Protein AF-A0A1B9GAF2-F1 (afdb_monomer)

Sequence (60 aa):
MENRSTDQYSIDYRPRNYGKGSRQCRVCAHQAGLIRKWGLDMCRQCFREKSKQIGFTKSN

InterPro domains:
  IPR001209 Small ribosomal subunit protein uS14 [PF00253] (14-59)
  IPR018271 Small ribosomal subunit protein uS14, conserved site [PS00527] (26-48)
  IPR039744 Small ribosomal subunit protein uS14, eukaryotes/archaea [NF004424] (14-59)
  IPR039744 Small ribosomal subunit protein uS14, eukaryotes/archaea [PTHR12010] (14-59)
  IPR043140 Small ribosomal subunit protein uS14 superfamily [G3DSA:4.10.830.10] (10-59)

Structure (mmCIF, N/CA/C/O backbone):
data_AF-A0A1B9GAF2-F1
#
_entry.id   AF-A0A1B9GAF2-F1
#
loop_
_atom_site.group_PDB
_atom_site.id
_atom_site.type_symbol
_atom_site.label_atom_id
_atom_site.label_alt_id
_atom_site.label_comp_id
_atom_site.label_asym_id
_atom_site.label_entity_id
_atom_site.label_seq_id
_atom_site.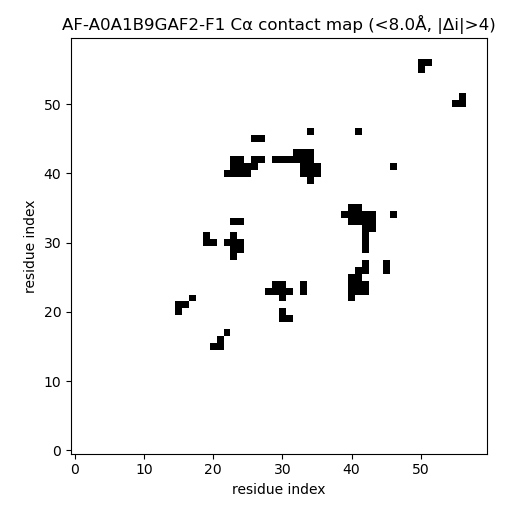pdbx_PDB_ins_code
_atom_site.Cartn_x
_atom_site.Cartn_y
_atom_site.Cartn_z
_atom_site.occupancy
_atom_site.B_iso_or_equiv
_atom_site.auth_seq_id
_atom_site.auth_comp_id
_atom_site.auth_asym_id
_atom_site.auth_atom_id
_atom_site.pdbx_PDB_model_num
ATOM 1 N N . MET A 1 1 ? 29.222 -7.187 -45.483 1.00 48.75 1 MET A N 1
ATOM 2 C CA . MET A 1 1 ? 29.627 -5.805 -45.176 1.00 48.75 1 MET A CA 1
ATOM 3 C C . MET A 1 1 ? 28.534 -5.220 -44.304 1.00 48.75 1 MET A C 1
ATOM 5 O O . MET A 1 1 ? 27.413 -5.075 -44.757 1.00 48.75 1 MET A O 1
ATOM 9 N N . GLU A 1 2 ? 28.873 -5.124 -43.021 1.00 49.06 2 GLU A N 1
ATOM 10 C CA . GLU A 1 2 ? 28.237 -4.397 -41.914 1.00 49.06 2 GLU A CA 1
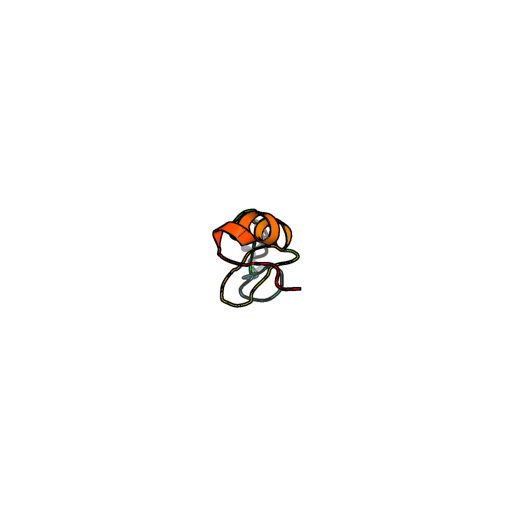ATOM 11 C C . GLU A 1 2 ? 26.706 -4.305 -41.858 1.00 49.06 2 GLU A C 1
ATOM 13 O O . GLU A 1 2 ? 26.076 -3.362 -42.325 1.00 49.06 2 GLU A O 1
ATOM 18 N N . ASN A 1 3 ? 26.152 -5.261 -41.108 1.00 52.78 3 ASN A N 1
ATOM 19 C CA . ASN A 1 3 ? 24.927 -5.096 -40.339 1.00 52.78 3 ASN A CA 1
ATOM 20 C C . ASN A 1 3 ? 25.079 -3.878 -39.412 1.00 52.78 3 ASN A C 1
ATOM 22 O O . ASN A 1 3 ? 25.699 -3.970 -38.354 1.00 52.78 3 ASN A O 1
ATOM 26 N N . ARG A 1 4 ? 24.530 -2.733 -39.800 1.00 65.38 4 ARG A N 1
ATOM 27 C CA . ARG A 1 4 ? 24.356 -1.574 -38.923 1.00 65.38 4 ARG A CA 1
ATOM 28 C C . ARG A 1 4 ? 22.955 -1.043 -39.149 1.00 65.38 4 ARG A C 1
ATOM 30 O O . ARG A 1 4 ? 22.695 -0.583 -40.255 1.00 65.38 4 ARG A O 1
ATOM 37 N N . SER A 1 5 ? 22.083 -1.139 -38.138 1.00 52.69 5 SER A N 1
ATOM 38 C CA . SER A 1 5 ? 21.068 -0.123 -37.771 1.00 52.69 5 SER A CA 1
ATOM 39 C C . SER A 1 5 ? 20.017 -0.660 -36.777 1.00 52.69 5 SER A C 1
ATOM 41 O O . SER A 1 5 ? 18.835 -0.708 -37.099 1.00 52.69 5 SER A O 1
ATOM 43 N N . THR A 1 6 ? 20.404 -1.032 -35.551 1.00 57.06 6 THR A N 1
ATOM 44 C CA . THR A 1 6 ? 19.477 -0.932 -34.393 1.00 57.06 6 THR A CA 1
ATOM 45 C C . THR A 1 6 ? 20.105 -0.282 -33.154 1.00 57.06 6 THR A C 1
ATOM 47 O O . THR A 1 6 ? 19.425 -0.127 -32.147 1.00 57.06 6 THR A O 1
ATOM 50 N N . ASP A 1 7 ? 21.357 0.181 -33.214 1.00 56.28 7 ASP A N 1
ATOM 51 C CA . ASP A 1 7 ? 22.052 0.791 -32.068 1.00 56.28 7 ASP A CA 1
ATOM 52 C C . ASP A 1 7 ? 21.880 2.318 -32.002 1.00 56.28 7 ASP A C 1
ATOM 54 O O . ASP A 1 7 ? 22.845 3.065 -31.855 1.00 56.28 7 ASP A O 1
ATOM 58 N N . GLN A 1 8 ? 20.644 2.811 -32.098 1.00 61.56 8 GLN A N 1
ATOM 59 C CA . GLN A 1 8 ? 20.343 4.224 -31.851 1.00 61.56 8 GLN A CA 1
ATOM 60 C C . GLN A 1 8 ? 19.196 4.308 -30.831 1.00 61.56 8 GLN A C 1
ATOM 62 O O . GLN A 1 8 ? 18.034 4.198 -31.201 1.00 61.56 8 GLN A O 1
ATOM 67 N N . TYR A 1 9 ? 19.549 4.514 -29.551 1.00 61.81 9 TYR A N 1
ATOM 68 C CA . TYR A 1 9 ? 18.686 4.603 -28.351 1.00 61.81 9 TYR A CA 1
ATOM 69 C C . TYR A 1 9 ? 18.439 3.267 -27.614 1.00 61.81 9 TYR A C 1
ATOM 71 O O . TYR A 1 9 ? 17.476 2.545 -27.860 1.00 61.81 9 TYR A O 1
ATOM 79 N N . SER A 1 10 ? 19.308 2.945 -26.649 1.00 63.75 10 SER A N 1
ATOM 80 C CA . SER A 1 10 ?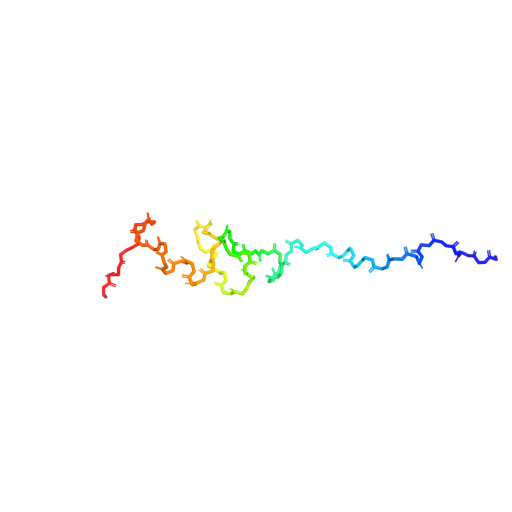 19.186 1.780 -25.764 1.00 63.75 10 SER A CA 1
ATOM 81 C C . SER A 1 10 ? 18.088 1.974 -24.705 1.00 63.75 10 SER A C 1
ATOM 83 O O . SER A 1 10 ? 18.358 2.135 -23.515 1.00 63.75 10 SER A O 1
ATOM 85 N N . ILE A 1 11 ? 16.817 1.935 -25.115 1.00 67.62 11 ILE A N 1
ATOM 86 C CA . ILE A 1 11 ? 15.728 1.628 -24.178 1.00 67.62 11 ILE A CA 1
ATOM 87 C C . ILE A 1 11 ? 15.964 0.188 -23.731 1.00 67.62 11 ILE A C 1
ATOM 89 O O . ILE A 1 11 ? 15.854 -0.734 -24.537 1.00 67.62 11 ILE A O 1
ATOM 93 N N . ASP A 1 12 ? 16.298 -0.013 -22.457 1.00 69.31 12 ASP A N 1
ATOM 94 C CA . ASP A 1 12 ? 16.309 -1.332 -21.822 1.00 69.31 12 ASP A CA 1
ATOM 95 C C . ASP A 1 12 ? 14.873 -1.886 -21.819 1.00 69.31 12 ASP A C 1
ATOM 97 O O . ASP A 1 12 ? 14.140 -1.789 -20.835 1.00 69.31 12 ASP A O 1
ATOM 101 N N . TYR A 1 13 ? 14.433 -2.423 -22.961 1.00 71.88 13 TYR A N 1
ATOM 102 C CA . TYR A 1 13 ? 13.116 -3.019 -23.172 1.00 71.88 13 TYR A CA 1
ATOM 103 C C . TYR A 1 13 ? 13.093 -4.425 -22.562 1.00 71.88 13 TYR A C 1
ATOM 105 O O . TYR A 1 13 ? 12.773 -5.419 -23.208 1.00 71.88 13 TYR A O 1
ATOM 113 N N . ARG A 1 14 ? 13.494 -4.535 -21.293 1.00 78.00 14 ARG A N 1
ATOM 114 C CA . ARG A 1 14 ? 13.291 -5.739 -20.492 1.00 78.00 14 ARG A CA 1
ATOM 115 C C . ARG A 1 14 ? 11.924 -5.613 -19.832 1.00 78.00 14 ARG A C 1
ATOM 117 O O . ARG A 1 14 ? 11.804 -4.884 -18.841 1.00 78.00 14 ARG A O 1
ATOM 124 N N . PRO A 1 15 ? 10.883 -6.290 -20.347 1.00 83.31 15 PRO A N 1
ATOM 125 C CA . PRO A 1 15 ? 9.551 -6.193 -19.773 1.00 83.31 15 PRO A CA 1
ATOM 126 C C . PRO A 1 15 ? 9.581 -6.656 -18.310 1.00 83.31 15 PRO A C 1
ATOM 128 O O . PRO A 1 15 ? 9.910 -7.801 -17.993 1.00 83.31 15 PRO A O 1
ATOM 131 N N . ARG A 1 16 ? 9.248 -5.747 -17.387 1.00 83.75 16 ARG A N 1
ATOM 132 C CA . ARG A 1 16 ? 9.216 -5.996 -15.935 1.00 83.75 16 ARG A CA 1
ATOM 133 C C . ARG A 1 16 ? 7.907 -6.692 -15.546 1.00 83.75 16 ARG A C 1
ATOM 135 O O . ARG A 1 16 ? 7.146 -6.185 -14.732 1.00 83.75 16 ARG A O 1
ATOM 142 N N . ASN A 1 17 ? 7.644 -7.865 -16.116 1.00 88.19 17 ASN A N 1
ATOM 143 C CA . ASN A 1 17 ? 6.390 -8.598 -15.888 1.00 88.19 17 ASN A CA 1
ATOM 144 C C . ASN A 1 17 ? 6.319 -9.238 -14.488 1.00 88.19 17 ASN A C 1
ATOM 146 O O . ASN A 1 17 ? 5.238 -9.492 -13.957 1.00 88.19 17 ASN A O 1
ATOM 150 N N . TYR A 1 18 ? 7.472 -9.508 -13.869 1.00 88.12 18 TYR A N 1
ATOM 151 C CA . TYR A 1 18 ? 7.581 -10.184 -12.576 1.00 88.12 18 TYR A CA 1
ATOM 152 C C . TYR A 1 18 ? 8.701 -9.602 -11.698 1.00 88.12 18 TYR A C 1
ATOM 154 O O . TYR A 1 18 ? 9.492 -8.755 -12.112 1.00 88.12 18 TYR A O 1
ATOM 162 N N . GLY A 1 19 ? 8.748 -10.034 -10.435 1.00 88.81 19 GLY A N 1
ATOM 163 C CA . GLY A 1 19 ? 9.729 -9.568 -9.450 1.00 88.81 19 GLY A CA 1
ATOM 164 C C . GLY A 1 19 ? 9.365 -8.240 -8.774 1.00 88.81 19 GLY A C 1
ATOM 165 O O . GLY A 1 19 ? 8.277 -7.695 -8.955 1.00 88.81 19 GLY A O 1
ATOM 166 N N . LYS A 1 20 ? 10.277 -7.719 -7.946 1.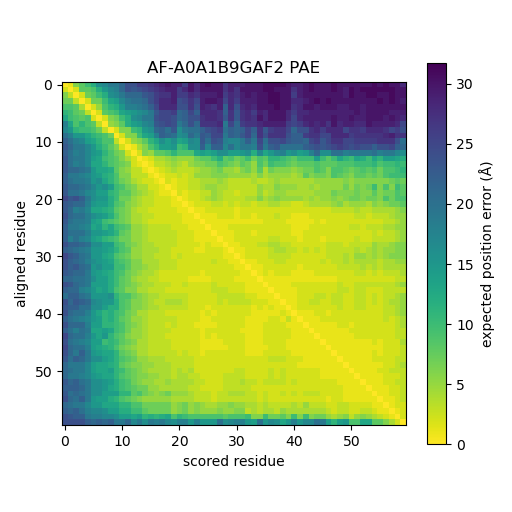00 85.44 20 LYS A N 1
ATOM 167 C CA . LYS A 1 20 ? 10.030 -6.560 -7.064 1.00 85.44 20 LYS A CA 1
ATOM 168 C C . LYS A 1 20 ? 9.650 -5.274 -7.813 1.00 85.44 20 LYS A C 1
ATOM 170 O O . LYS A 1 20 ? 8.828 -4.522 -7.313 1.00 85.44 20 LYS A O 1
ATOM 175 N N . GLY A 1 21 ? 10.218 -5.045 -8.997 1.00 87.94 21 GLY A N 1
ATOM 176 C CA . GLY A 1 21 ? 9.950 -3.853 -9.813 1.00 87.94 21 GLY A CA 1
ATOM 177 C C . GLY A 1 21 ? 8.754 -3.978 -10.761 1.00 87.94 21 GLY A C 1
ATOM 178 O O . GLY A 1 21 ? 8.497 -3.049 -11.513 1.00 87.94 21 GLY A O 1
ATOM 179 N N . SER A 1 22 ? 8.048 -5.116 -10.756 1.00 92.50 22 SER A N 1
ATOM 180 C CA . SER A 1 22 ? 6.869 -5.324 -11.617 1.00 92.50 22 SER A CA 1
ATOM 181 C C . SER A 1 22 ? 5.601 -4.666 -11.088 1.00 92.50 22 SER A C 1
ATOM 183 O O . SER A 1 22 ? 4.641 -4.475 -11.824 1.00 92.50 22 SER A O 1
ATOM 185 N N . ARG A 1 23 ? 5.567 -4.367 -9.787 1.00 94.12 23 ARG A N 1
ATOM 186 C CA . ARG A 1 23 ? 4.393 -3.835 -9.099 1.00 94.12 23 ARG A CA 1
ATOM 187 C C . ARG A 1 23 ? 4.781 -2.620 -8.284 1.00 94.12 23 ARG A C 1
ATOM 189 O O . ARG A 1 23 ? 5.906 -2.507 -7.800 1.00 94.12 23 ARG A O 1
ATOM 196 N N . GLN A 1 24 ? 3.808 -1.749 -8.089 1.00 95.88 24 GLN A N 1
ATOM 197 C CA . GLN A 1 24 ? 3.953 -0.527 -7.321 1.00 95.88 24 GLN A CA 1
ATOM 198 C C . GLN A 1 24 ? 2.711 -0.281 -6.475 1.00 95.88 24 GLN A C 1
ATOM 200 O O . GLN A 1 24 ? 1.640 -0.8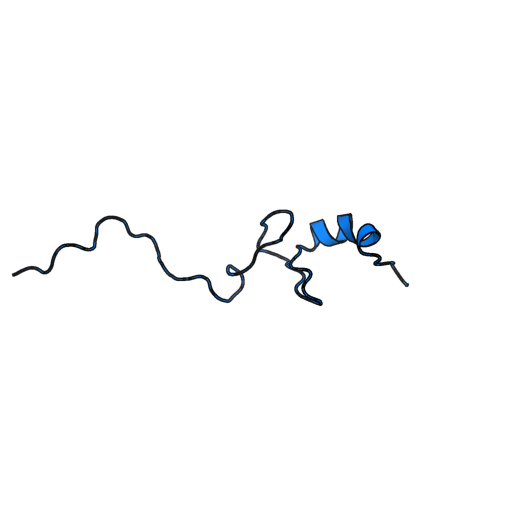10 -6.764 1.00 95.88 24 GLN A O 1
ATOM 205 N N . CYS A 1 25 ? 2.861 0.515 -5.417 1.00 97.12 25 CYS A N 1
ATOM 206 C CA . CYS A 1 25 ? 1.737 0.935 -4.593 1.00 97.12 25 CYS A CA 1
ATOM 207 C C . CYS A 1 25 ? 0.699 1.663 -5.444 1.00 97.12 25 CYS A C 1
ATOM 209 O O . CYS A 1 25 ? 1.028 2.657 -6.088 1.00 97.12 25 CYS A O 1
ATOM 211 N N . ARG A 1 26 ? -0.564 1.238 -5.362 1.00 95.75 26 ARG A N 1
ATOM 212 C CA . ARG A 1 26 ? -1.679 1.898 -6.058 1.00 95.75 26 ARG A CA 1
ATOM 213 C C . ARG A 1 26 ? -1.961 3.335 -5.595 1.00 95.75 26 ARG A C 1
ATOM 215 O O . ARG A 1 26 ? -2.735 4.030 -6.234 1.00 95.75 26 ARG A O 1
ATOM 222 N N . VAL A 1 27 ? -1.382 3.758 -4.466 1.00 95.81 27 VAL A N 1
ATOM 223 C CA . VAL A 1 27 ? -1.589 5.094 -3.876 1.00 95.81 27 VAL A CA 1
ATOM 224 C C . VAL A 1 27 ? -0.406 6.022 -4.152 1.00 95.81 27 VAL A C 1
ATOM 226 O O . VAL A 1 27 ? -0.607 7.144 -4.592 1.00 95.81 27 VAL A O 1
ATOM 229 N N . CYS A 1 28 ? 0.824 5.568 -3.896 1.00 96.44 28 CYS A N 1
ATOM 230 C CA . CYS A 1 28 ? 2.016 6.425 -3.946 1.00 96.44 28 CYS A CA 1
ATOM 231 C C . CYS A 1 28 ? 3.071 5.997 -4.976 1.00 96.44 28 CYS A C 1
ATOM 233 O O . CYS A 1 28 ? 4.179 6.520 -4.949 1.00 96.44 28 CYS A O 1
ATOM 235 N N . ALA A 1 29 ? 2.784 4.998 -5.821 1.00 95.25 29 ALA A N 1
ATOM 236 C CA . ALA A 1 29 ? 3.713 4.415 -6.803 1.00 95.25 29 ALA A CA 1
ATOM 237 C C . ALA A 1 29 ? 5.043 3.867 -6.229 1.00 95.25 29 ALA A C 1
ATOM 239 O O . ALA A 1 29 ? 5.911 3.399 -6.963 1.00 95.25 29 ALA A O 1
ATOM 240 N N . HIS A 1 30 ? 5.207 3.835 -4.904 1.00 94.19 30 HIS A N 1
ATOM 241 C CA . HIS A 1 30 ? 6.394 3.274 -4.270 1.00 94.19 30 HIS A CA 1
ATOM 242 C C . HIS A 1 30 ? 6.448 1.748 -4.456 1.00 94.19 30 HIS A C 1
ATOM 244 O O . HIS A 1 30 ? 5.473 1.043 -4.179 1.00 94.19 30 HIS A O 1
ATOM 250 N N . GLN A 1 31 ? 7.596 1.218 -4.882 1.00 93.75 31 GLN A N 1
ATOM 251 C CA . GLN A 1 31 ? 7.756 -0.214 -5.181 1.00 93.75 31 GLN A CA 1
ATOM 252 C C . GLN A 1 31 ? 8.168 -1.059 -3.964 1.00 93.75 31 GLN A C 1
ATOM 254 O O . GLN A 1 31 ? 7.902 -2.259 -3.902 1.00 93.75 31 GLN A O 1
ATOM 259 N N . ALA A 1 32 ? 8.824 -0.467 -2.960 1.00 93.12 32 ALA A N 1
ATOM 260 C CA . ALA A 1 32 ? 9.226 -1.216 -1.767 1.00 93.12 32 ALA A CA 1
ATOM 261 C C . ALA A 1 32 ? 8.091 -1.353 -0.742 1.00 93.12 32 ALA A C 1
ATOM 263 O O . ALA A 1 32 ? 7.308 -0.428 -0.531 1.00 93.12 32 ALA A O 1
ATOM 264 N N . GLY A 1 33 ? 8.078 -2.482 -0.024 1.00 94.31 33 GLY A N 1
ATOM 265 C CA . GLY A 1 33 ? 7.168 -2.694 1.104 1.00 94.31 33 GLY A CA 1
ATOM 266 C C . GLY A 1 33 ? 5.709 -2.873 0.711 1.00 94.31 33 GLY A C 1
ATOM 267 O O . GLY A 1 33 ? 4.837 -2.436 1.461 1.00 94.31 33 GLY A O 1
ATOM 268 N N . LEU A 1 34 ? 5.464 -3.450 -0.464 1.00 96.25 34 LEU A N 1
ATOM 269 C CA . LEU A 1 34 ? 4.132 -3.699 -0.991 1.00 96.25 34 LEU A CA 1
ATOM 270 C C . LEU A 1 34 ? 3.446 -4.838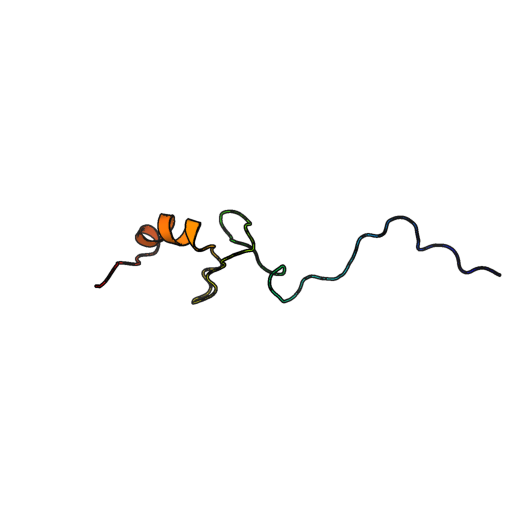 -0.222 1.00 96.25 34 LEU A C 1
ATOM 272 O O . LEU A 1 34 ? 3.957 -5.957 -0.160 1.00 96.25 34 LEU A O 1
ATOM 276 N N . ILE A 1 35 ? 2.275 -4.558 0.341 1.00 96.12 35 ILE A N 1
ATOM 277 C CA . ILE A 1 35 ? 1.366 -5.547 0.912 1.00 96.12 35 ILE A CA 1
ATOM 278 C C . ILE A 1 35 ? 0.536 -6.107 -0.239 1.00 96.12 35 ILE A C 1
ATOM 280 O O . ILE A 1 35 ? -0.254 -5.398 -0.857 1.00 96.12 35 ILE A O 1
ATOM 284 N N . ARG A 1 36 ? 0.744 -7.394 -0.524 1.00 95.44 36 ARG A N 1
ATOM 285 C CA . ARG A 1 36 ? 0.152 -8.101 -1.672 1.00 95.44 36 ARG A CA 1
ATOM 286 C C . ARG A 1 36 ? -0.976 -9.057 -1.281 1.00 95.44 36 ARG A C 1
ATOM 288 O O . ARG A 1 36 ? -1.620 -9.640 -2.147 1.00 95.44 36 ARG A O 1
ATOM 295 N N . LYS A 1 37 ? -1.199 -9.260 0.021 1.00 95.62 37 LYS A N 1
ATOM 296 C CA . LYS A 1 37 ? -2.251 -10.154 0.516 1.00 95.62 37 LYS A CA 1
ATOM 297 C C . LYS A 1 37 ? -3.618 -9.560 0.175 1.00 95.62 37 LYS A C 1
ATOM 299 O O . LYS A 1 37 ? -3.791 -8.347 0.279 1.00 95.62 37 LYS A O 1
ATOM 304 N N . TRP A 1 38 ? -4.557 -10.418 -0.221 1.00 95.56 38 TRP A N 1
ATOM 305 C CA . TRP A 1 38 ? -5.938 -10.034 -0.537 1.00 95.56 38 TRP A CA 1
ATOM 306 C C . TRP A 1 38 ? -6.084 -9.018 -1.687 1.00 95.56 38 TRP A C 1
ATOM 308 O O . TRP A 1 38 ? -7.096 -8.333 -1.763 1.00 95.56 38 TRP A O 1
ATOM 318 N N . GLY A 1 39 ? -5.081 -8.884 -2.566 1.00 93.75 39 GLY A N 1
ATOM 319 C CA . GLY A 1 39 ? -5.146 -7.956 -3.705 1.00 93.75 39 GLY A CA 1
ATOM 320 C C . GLY A 1 39 ? -5.083 -6.472 -3.322 1.00 93.75 39 GLY A C 1
ATOM 321 O O . GLY A 1 39 ? -5.584 -5.622 -4.052 1.00 93.75 39 GLY A O 1
ATOM 322 N N . LEU A 1 40 ? -4.498 -6.138 -2.164 1.00 95.12 40 LEU A N 1
ATOM 323 C CA . LEU A 1 40 ? -4.410 -4.747 -1.704 1.00 95.12 40 LEU A CA 1
ATOM 324 C C . LEU A 1 40 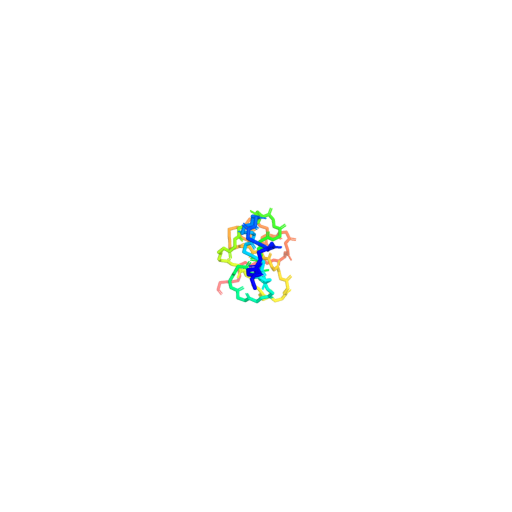? -3.480 -3.875 -2.564 1.00 95.12 40 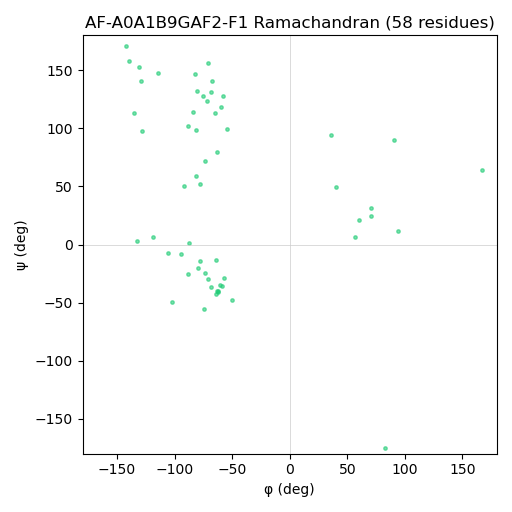LEU A C 1
ATOM 326 O O . LEU A 1 40 ? -3.763 -2.689 -2.727 1.00 95.12 40 LEU A O 1
ATOM 330 N N . ASP A 1 41 ? -2.367 -4.444 -3.047 1.00 95.50 41 ASP A N 1
ATOM 331 C CA . ASP A 1 41 ? -1.310 -3.780 -3.832 1.00 95.50 41 ASP A CA 1
ATOM 332 C C . ASP A 1 41 ? -0.973 -2.361 -3.331 1.00 95.50 41 ASP A C 1
ATOM 334 O O . ASP A 1 41 ? -0.914 -1.371 -4.066 1.00 95.50 41 ASP A O 1
ATOM 338 N N . MET A 1 42 ? -0.752 -2.261 -2.019 1.00 96.81 42 MET A N 1
ATOM 339 C CA . MET A 1 42 ? -0.535 -1.003 -1.305 1.00 96.81 42 MET A CA 1
ATOM 340 C C . MET A 1 42 ? 0.731 -1.089 -0.454 1.00 96.81 42 MET A C 1
ATOM 342 O O . MET A 1 42 ? 1.005 -2.121 0.151 1.00 96.81 42 MET A O 1
ATOM 346 N N . CYS A 1 43 ? 1.534 -0.026 -0.383 1.00 97.00 43 CYS A N 1
ATOM 347 C CA . CYS A 1 43 ? 2.711 -0.029 0.483 1.00 97.00 43 CYS A CA 1
ATOM 348 C C . CYS A 1 43 ? 2.312 0.026 1.968 1.00 97.00 43 CYS A C 1
ATOM 350 O O . CYS A 1 43 ? 1.242 0.517 2.332 1.00 97.00 43 CYS A O 1
ATOM 352 N N . ARG A 1 44 ? 3.203 -0.445 2.847 1.00 96.94 44 ARG A N 1
ATOM 353 C CA . ARG A 1 44 ? 2.965 -0.493 4.301 1.00 96.94 44 ARG A CA 1
ATOM 354 C C . ARG A 1 44 ? 2.623 0.858 4.948 1.00 96.94 44 ARG A C 1
ATOM 356 O O . ARG A 1 44 ? 1.936 0.867 5.962 1.00 96.94 44 ARG A O 1
ATOM 363 N N . GLN A 1 45 ? 3.097 1.975 4.394 1.00 97.25 45 GLN A N 1
ATOM 364 C CA . GLN A 1 45 ? 2.806 3.319 4.915 1.00 97.25 45 GLN A CA 1
ATOM 365 C C . GLN A 1 45 ? 1.366 3.718 4.576 1.00 97.25 45 GLN A C 1
ATOM 367 O O . GLN A 1 45 ? 0.561 3.911 5.485 1.00 97.25 45 GLN A O 1
ATOM 372 N N . CYS A 1 46 ? 1.005 3.678 3.288 1.00 97.19 46 CYS A N 1
ATOM 373 C CA . CYS A 1 46 ? -0.357 3.959 2.835 1.00 97.19 46 CYS A CA 1
ATOM 374 C C . CYS A 1 46 ? -1.387 3.011 3.465 1.00 97.19 46 CYS A C 1
ATOM 376 O O . CYS A 1 46 ? -2.488 3.433 3.809 1.00 97.19 46 CYS A O 1
ATOM 378 N N . PHE A 1 47 ? -1.034 1.739 3.677 1.00 97.38 47 PHE A N 1
ATOM 379 C CA . PHE A 1 47 ? -1.934 0.805 4.350 1.00 97.38 47 PHE A CA 1
ATOM 380 C C . PHE A 1 47 ? -2.247 1.236 5.781 1.00 97.38 47 PHE A C 1
ATOM 382 O O . PHE A 1 47 ? -3.397 1.153 6.193 1.00 97.38 47 PHE A O 1
ATOM 389 N N . ARG A 1 48 ? -1.269 1.733 6.546 1.00 96.44 48 ARG A N 1
ATOM 390 C CA . ARG A 1 48 ? -1.522 2.195 7.920 1.00 96.44 48 ARG A CA 1
ATOM 391 C C . ARG A 1 48 ? -2.475 3.384 7.944 1.00 96.44 48 ARG A C 1
ATOM 393 O O . ARG A 1 48 ? -3.405 3.378 8.746 1.00 96.44 48 ARG A O 1
ATOM 400 N N . GLU A 1 49 ? -2.294 4.336 7.034 1.00 96.50 49 GLU A N 1
ATOM 401 C CA . GLU A 1 49 ? -3.169 5.508 6.890 1.00 96.50 49 GLU A CA 1
ATOM 402 C C . GLU A 1 49 ? -4.602 5.120 6.506 1.00 96.50 49 GLU A C 1
ATOM 404 O O . GLU A 1 49 ? -5.566 5.677 7.029 1.00 96.50 49 GLU A O 1
ATOM 409 N N . LYS A 1 50 ? -4.753 4.136 5.611 1.00 95.44 50 LYS A N 1
ATOM 410 C CA . LYS A 1 50 ? -6.050 3.712 5.063 1.00 95.44 50 LYS A CA 1
ATOM 411 C C . LYS A 1 50 ? -6.690 2.532 5.797 1.00 95.44 50 LYS A C 1
ATOM 413 O O . LYS A 1 50 ? -7.850 2.231 5.540 1.00 95.44 50 LYS A O 1
ATOM 418 N N . SER A 1 51 ? -5.986 1.897 6.732 1.00 96.19 51 SER A N 1
ATOM 419 C CA . SER A 1 51 ? -6.415 0.676 7.435 1.00 96.19 51 SER A CA 1
ATOM 420 C C . SER A 1 51 ? -7.830 0.778 8.009 1.00 96.19 51 SER A C 1
ATOM 422 O O . SER A 1 51 ? -8.662 -0.085 7.740 1.00 96.19 51 SER A O 1
ATOM 424 N N . LYS A 1 52 ? -8.129 1.881 8.705 1.00 96.25 52 LYS A N 1
ATOM 425 C CA . LYS A 1 52 ? -9.450 2.156 9.287 1.00 96.25 52 LYS A CA 1
ATOM 426 C C . LYS A 1 52 ? -10.552 2.271 8.231 1.00 96.25 52 LYS A C 1
ATOM 428 O O . LYS A 1 52 ? -11.642 1.761 8.443 1.00 96.25 52 LYS A O 1
ATOM 433 N N . GLN A 1 53 ? -10.265 2.905 7.091 1.00 95.50 53 GLN A N 1
ATOM 434 C CA . GLN A 1 53 ? -11.228 3.080 5.992 1.00 95.50 53 GLN A CA 1
ATOM 435 C C . GLN A 1 53 ? -11.523 1.762 5.269 1.00 95.50 53 GLN A C 1
ATOM 437 O O . GLN A 1 53 ? -12.616 1.572 4.755 1.00 95.50 53 GLN A O 1
ATOM 442 N N . ILE A 1 54 ? -10.551 0.847 5.245 1.00 94.88 54 ILE A N 1
ATOM 443 C CA . ILE A 1 54 ? -10.715 -0.498 4.681 1.00 94.88 54 ILE A CA 1
ATOM 444 C C . ILE A 1 54 ? -11.477 -1.419 5.660 1.00 94.88 54 ILE A C 1
ATOM 446 O O . ILE A 1 54 ? -11.960 -2.473 5.262 1.00 94.88 54 ILE A O 1
ATOM 450 N N . GLY A 1 55 ? -11.61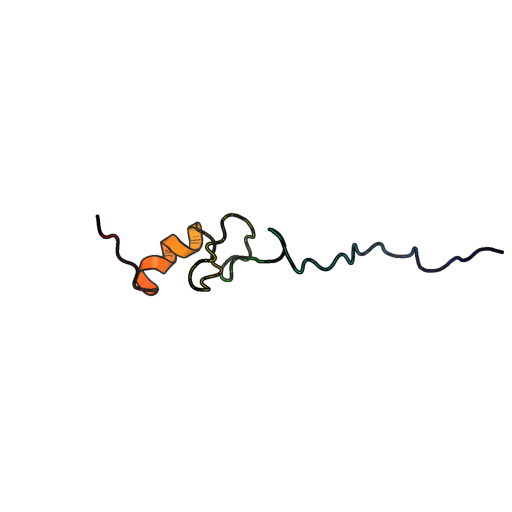4 -1.025 6.932 1.00 95.94 55 GLY A N 1
ATOM 451 C CA . GLY A 1 55 ? -12.288 -1.812 7.968 1.00 95.94 55 GLY A CA 1
ATOM 452 C C . GLY A 1 55 ? -11.353 -2.691 8.802 1.00 95.94 55 GLY A C 1
ATOM 453 O O . GLY A 1 55 ? -11.822 -3.535 9.559 1.00 95.94 55 GLY A O 1
ATOM 454 N N . PHE A 1 56 ? -10.032 -2.502 8.707 1.00 95.38 56 PHE A N 1
ATOM 455 C CA . PHE A 1 56 ? -9.097 -3.177 9.605 1.00 95.38 56 PHE A CA 1
ATOM 456 C C . PHE A 1 56 ? -9.114 -2.519 10.986 1.00 95.38 56 PHE A C 1
ATOM 458 O O . PHE A 1 56 ? -8.897 -1.313 11.125 1.00 95.38 56 PHE A O 1
ATOM 465 N N . THR A 1 57 ? -9.302 -3.339 12.017 1.00 95.75 57 THR A N 1
ATOM 466 C CA . THR A 1 57 ? -9.195 -2.947 13.423 1.00 95.75 57 THR A CA 1
ATOM 467 C C . THR A 1 57 ? -8.012 -3.663 14.068 1.00 95.75 57 THR A C 1
ATOM 469 O O . THR A 1 57 ? -7.654 -4.780 13.692 1.00 95.75 57 THR A O 1
ATOM 472 N N . LYS A 1 58 ? -7.356 -3.005 15.029 1.00 93.38 58 LYS A N 1
ATOM 473 C CA . LYS A 1 58 ? -6.308 -3.645 15.826 1.00 93.38 58 LYS A CA 1
ATOM 474 C C . LYS A 1 58 ? -6.984 -4.460 16.927 1.00 93.38 58 LYS A C 1
ATOM 476 O O . LYS A 1 58 ? -7.389 -3.894 17.937 1.00 93.38 58 LYS A O 1
ATOM 481 N N . SER A 1 59 ? -7.115 -5.761 16.710 1.00 90.31 59 SER A N 1
ATOM 482 C CA . SER A 1 59 ? -7.366 -6.734 17.775 1.00 90.31 59 SER A CA 1
ATOM 483 C C . SER A 1 59 ? -6.025 -7.026 18.452 1.00 90.31 59 SER A C 1
ATOM 485 O O . SER A 1 59 ? -5.017 -7.165 17.756 1.00 90.31 59 SER A O 1
ATOM 487 N N . ASN A 1 60 ? -6.000 -6.986 19.783 1.00 80.75 60 ASN A N 1
ATOM 488 C CA . ASN A 1 60 ? -4.777 -7.146 20.571 1.00 80.75 60 ASN A CA 1
ATOM 489 C C . ASN A 1 60 ? -4.318 -8.605 20.598 1.00 80.75 60 ASN A C 1
ATOM 491 O O . ASN A 1 60 ? -5.211 -9.477 20.682 1.00 80.75 60 ASN A O 1
#

Organism: NCBI:txid1296100

Foldseek 3Di:
DDDDDDPDDPPVPPQPCDDQQNAAAPPPRHSPQADPPPNNRHHPVVCVVCVVVVPHDDDD

Solvent-accessible surface area (backbone atoms only — not comparable to full-atom values): 4076 Å² total; per-residue (Å²): 136,78,97,77,89,79,93,77,77,90,72,82,83,67,82,54,82,61,70,71,81,41,50,48,12,81,84,75,62,43,47,70,63,56,42,62,69,93,76,59,40,28,19,61,67,60,43,62,77,42,29,62,83,76,66,56,74,91,78,133

Secondary structure (DSSP, 8-state):
-----S-S---------SSGGG---TTT---TTEE-GGG--EEHHHHHHHHHHHT-----

pLDDT: mean 86.14, std 14.82, range [48.75, 97.38]

Mean predicted aligned error: 9.28 Å

Nearest PDB structures (foldseek):
  7oyc-assembly1_d2  TM=9.362E-01  e=2.986E-08  Xenopus laevis
  7r81-assembly1_e2  TM=8.750E-01  e=1.650E-08  Neurospora crassa
  5dgf-assembly2_d9  TM=8.808E-01  e=3.250E-08  Saccharomyces cerevisiae S288C
  3j6x-assembly1_29  TM=8.506E-01  e=3.538E-08  Saccharomyces cerevisiae W303
  6tmf-assembly1_Q  TM=8.100E-01  e=6.763E-06  Thermococcus celer Vu 13 = JCM 8558

Radius of gyration: 19.51 Å; Cα contacts (8 Å, |Δi|>4): 51; chains: 1; bounding box: 42×17×66 Å